P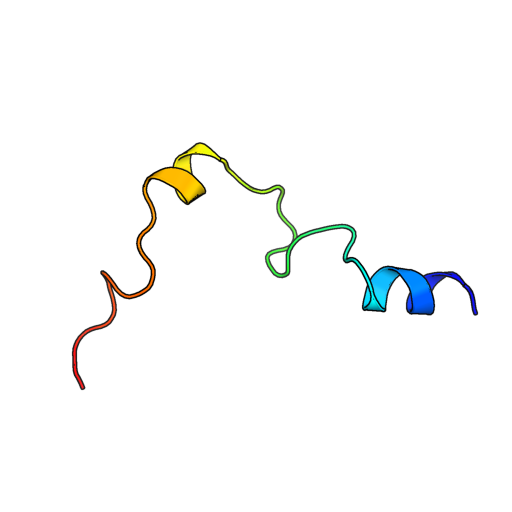rotein AF-A0A0N4XJ53-F1 (afdb_monomer_lite)

Structure (mmCIF, N/CA/C/O backbone):
data_AF-A0A0N4XJ53-F1
#
_entry.id   AF-A0A0N4XJ53-F1
#
loop_
_atom_site.group_PDB
_atom_site.id
_atom_site.type_symbol
_atom_site.label_atom_id
_atom_site.label_alt_id
_atom_site.label_comp_id
_atom_site.label_asym_id
_atom_site.label_entity_id
_atom_site.label_seq_id
_atom_site.pdbx_PDB_ins_code
_atom_site.Cartn_x
_atom_site.Cartn_y
_atom_site.Cartn_z
_atom_site.occupancy
_atom_site.B_iso_or_equiv
_atom_site.auth_seq_id
_atom_site.auth_comp_id
_atom_site.auth_asym_id
_atom_site.auth_atom_id
_atom_site.pdbx_PDB_model_num
ATOM 1 N N . MET A 1 1 ? 18.981 -4.451 -19.205 1.00 58.66 1 MET A N 1
ATOM 2 C CA . MET A 1 1 ? 19.132 -3.655 -17.960 1.00 58.66 1 MET A CA 1
ATOM 3 C C . MET A 1 1 ? 17.969 -2.681 -17.697 1.00 58.66 1 MET A C 1
ATOM 5 O O . MET A 1 1 ? 18.073 -1.873 -16.787 1.00 58.66 1 MET A O 1
ATOM 9 N N . SER A 1 2 ? 16.844 -2.764 -18.423 1.00 67.25 2 SER A N 1
ATOM 10 C CA . SER A 1 2 ? 15.697 -1.851 -18.246 1.00 67.25 2 SER A CA 1
ATOM 11 C C . SER A 1 2 ? 14.685 -2.343 -17.193 1.00 67.25 2 SER A C 1
ATOM 13 O O . SER A 1 2 ? 14.251 -1.579 -16.332 1.00 67.25 2 SER A O 1
ATOM 15 N N . ASP A 1 3 ? 14.372 -3.645 -17.187 1.00 64.88 3 ASP A N 1
ATOM 16 C CA . ASP A 1 3 ? 13.242 -4.185 -16.412 1.00 64.88 3 ASP A CA 1
ATOM 17 C C . ASP A 1 3 ? 13.382 -4.078 -14.894 1.00 64.88 3 ASP A C 1
ATOM 19 O O . ASP A 1 3 ? 12.377 -4.002 -14.188 1.00 64.88 3 ASP A O 1
ATOM 23 N N . ASN A 1 4 ? 14.611 -4.097 -14.377 1.00 75.38 4 ASN A N 1
ATOM 24 C CA . ASN A 1 4 ? 14.848 -4.087 -12.936 1.00 75.38 4 ASN A CA 1
ATOM 25 C C . ASN A 1 4 ? 14.886 -2.659 -12.368 1.00 75.38 4 ASN A C 1
ATOM 27 O O . ASN A 1 4 ? 14.427 -2.420 -11.254 1.00 75.38 4 ASN A O 1
ATOM 31 N N . THR A 1 5 ? 15.360 -1.693 -13.159 1.00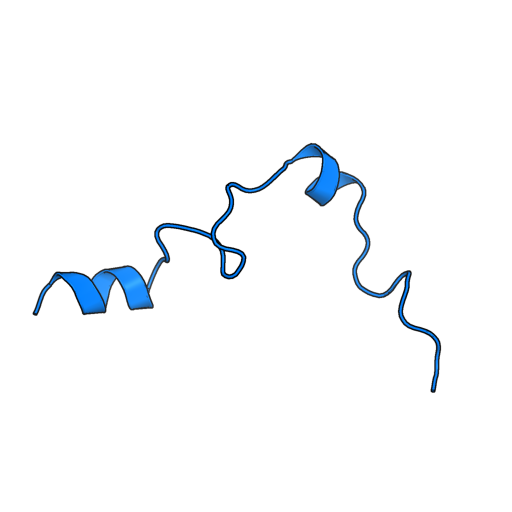 77.19 5 THR A N 1
ATOM 32 C CA . THR A 1 5 ? 15.535 -0.299 -12.731 1.00 77.19 5 THR A CA 1
ATOM 33 C C . THR A 1 5 ? 14.190 0.386 -12.490 1.00 77.19 5 THR A C 1
ATOM 35 O O . THR A 1 5 ? 13.986 1.010 -11.452 1.00 77.19 5 THR A O 1
ATOM 38 N N . PHE A 1 6 ? 13.217 0.209 -13.390 1.00 77.94 6 PHE A N 1
ATOM 39 C CA . PHE A 1 6 ? 11.895 0.829 -13.234 1.00 77.94 6 PHE A CA 1
ATOM 40 C C . PHE A 1 6 ? 11.045 0.161 -12.143 1.00 77.94 6 PHE A C 1
ATOM 42 O O . PHE A 1 6 ? 10.320 0.838 -11.413 1.00 77.94 6 PHE A O 1
ATOM 49 N N . LYS A 1 7 ? 11.166 -1.164 -11.982 1.00 81.44 7 LYS A N 1
ATOM 50 C CA . LYS A 1 7 ? 10.448 -1.922 -10.942 1.00 81.44 7 LYS A CA 1
ATOM 51 C C . LYS A 1 7 ? 10.948 -1.611 -9.532 1.00 81.44 7 LYS A C 1
ATOM 53 O O . LYS A 1 7 ? 10.163 -1.724 -8.589 1.00 81.44 7 LYS A O 1
ATOM 58 N N . ALA A 1 8 ? 1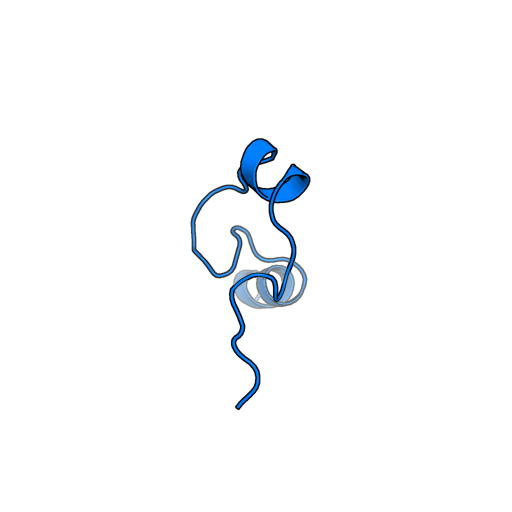2.215 -1.215 -9.396 1.00 82.94 8 ALA A N 1
ATOM 59 C CA . ALA A 1 8 ? 12.771 -0.725 -8.139 1.00 82.94 8 ALA A CA 1
ATOM 60 C C . ALA A 1 8 ? 12.151 0.621 -7.722 1.00 82.94 8 ALA A C 1
ATOM 62 O O . ALA A 1 8 ? 11.888 0.820 -6.541 1.00 82.94 8 ALA A O 1
ATOM 63 N N . LEU A 1 9 ? 11.852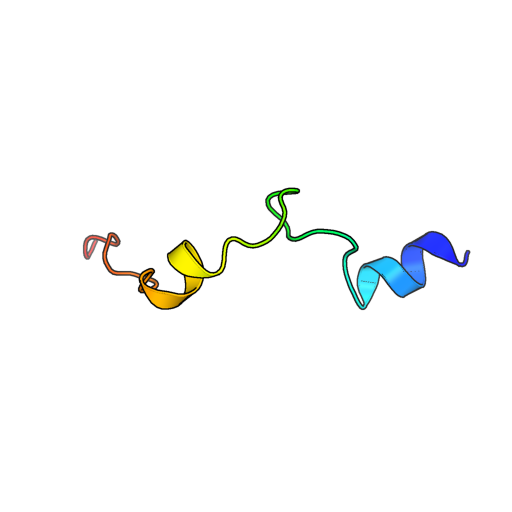 1.505 -8.684 1.00 89.12 9 LEU A N 1
ATOM 64 C CA . LEU A 1 9 ? 11.187 2.789 -8.424 1.00 89.12 9 LEU A CA 1
ATOM 65 C C . LEU A 1 9 ? 9.690 2.624 -8.137 1.00 89.12 9 LEU A C 1
ATOM 67 O O . LEU A 1 9 ? 9.168 3.175 -7.171 1.00 89.12 9 LEU A O 1
ATOM 71 N N . ARG A 1 10 ? 8.982 1.858 -8.974 1.00 91.06 10 ARG A N 1
ATOM 72 C CA . ARG A 1 10 ? 7.555 1.575 -8.797 1.00 91.06 10 ARG A CA 1
ATOM 73 C C . ARG A 1 10 ? 7.261 0.124 -9.128 1.00 91.06 10 ARG A C 1
ATOM 75 O O . ARG A 1 10 ? 7.408 -0.332 -10.260 1.00 91.06 10 ARG A O 1
ATOM 82 N N . ARG A 1 11 ? 6.748 -0.600 -8.137 1.00 89.94 11 ARG A N 1
ATOM 83 C CA . ARG A 1 11 ? 6.340 -1.992 -8.319 1.00 89.94 11 ARG A CA 1
ATOM 84 C C . ARG A 1 11 ? 5.096 -2.079 -9.206 1.00 89.94 1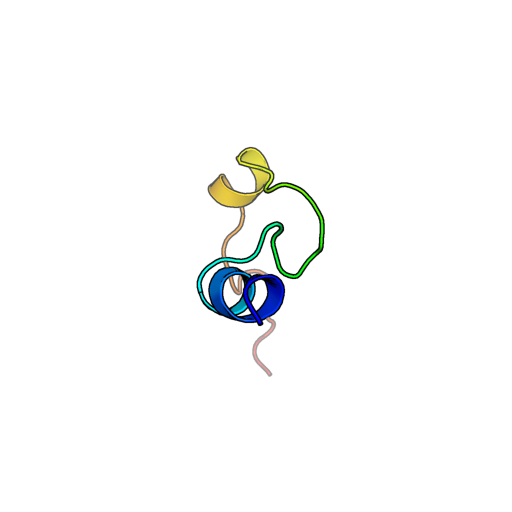1 ARG A C 1
ATOM 86 O O . ARG A 1 11 ? 4.170 -1.285 -9.064 1.00 89.94 11 ARG A O 1
ATOM 93 N N . GLN A 1 12 ? 5.042 -3.105 -10.055 1.00 89.56 12 GLN A N 1
ATOM 94 C CA . GLN A 1 12 ? 3.836 -3.437 -10.831 1.00 89.56 12 GLN A CA 1
ATOM 95 C C . GLN A 1 12 ? 2.650 -3.820 -9.938 1.00 89.56 12 GLN A C 1
ATOM 97 O O . GLN A 1 12 ? 1.510 -3.495 -10.250 1.00 89.56 12 GLN A O 1
ATOM 102 N N . LEU A 1 13 ? 2.921 -4.520 -8.837 1.00 92.75 13 LEU A N 1
ATOM 103 C CA . LEU A 1 13 ? 1.930 -4.890 -7.836 1.00 92.75 13 LEU A CA 1
ATOM 104 C C . LEU A 1 13 ? 2.461 -4.567 -6.434 1.00 92.75 13 LEU A C 1
ATOM 106 O O . LEU A 1 13 ? 3.682 -4.598 -6.211 1.00 92.75 13 LEU A O 1
ATOM 110 N N . PRO A 1 14 ? 1.560 -4.307 -5.473 1.00 92.44 14 PRO A N 1
ATOM 111 C CA . PRO A 1 14 ? 1.894 -4.244 -4.056 1.00 92.44 14 PRO A CA 1
ATOM 112 C C . PRO A 1 14 ? 2.731 -5.446 -3.590 1.00 92.44 14 PRO A C 1
ATOM 114 O O . PRO A 1 14 ? 2.796 -6.485 -4.251 1.00 92.44 14 PRO A O 1
ATOM 117 N N . VAL A 1 15 ? 3.379 -5.328 -2.429 1.00 91.50 15 VAL A N 1
ATOM 118 C CA . VAL A 1 15 ? 4.217 -6.407 -1.861 1.00 91.50 15 VAL A CA 1
ATOM 119 C C . VAL A 1 15 ? 3.435 -7.722 -1.731 1.00 91.50 15 VAL A C 1
ATOM 121 O O . VAL A 1 15 ? 3.969 -8.779 -2.053 1.00 91.50 15 VAL A O 1
ATOM 124 N N . VAL A 1 16 ? 2.144 -7.630 -1.395 1.00 92.38 16 VAL A N 1
ATOM 125 C CA . VAL A 1 16 ? 1.192 -8.752 -1.289 1.00 92.38 16 VAL A CA 1
ATOM 126 C C . VAL A 1 16 ? 0.819 -9.415 -2.624 1.00 92.38 16 VAL A C 1
ATOM 128 O O . VAL A 1 16 ? 0.110 -10.412 -2.627 1.00 92.38 16 VAL A O 1
ATOM 131 N N . ARG A 1 17 ? 1.295 -8.892 -3.765 1.00 91.25 17 ARG A N 1
ATOM 132 C CA . ARG A 1 17 ? 1.049 -9.412 -5.128 1.00 91.25 17 ARG A CA 1
ATOM 133 C C . ARG A 1 17 ? -0.433 -9.483 -5.540 1.00 91.25 17 ARG A C 1
ATOM 135 O O . ARG A 1 17 ? -0.767 -10.171 -6.498 1.00 91.25 17 ARG A O 1
ATOM 142 N N . THR A 1 18 ? -1.302 -8.720 -4.881 1.00 90.94 18 THR A N 1
ATOM 143 C CA . THR A 1 18 ? -2.721 -8.543 -5.229 1.00 90.94 18 THR A CA 1
ATOM 144 C C . THR A 1 18 ? -3.021 -7.073 -5.521 1.00 90.94 18 THR A C 1
ATOM 146 O O . THR A 1 18 ? -2.292 -6.183 -5.075 1.00 90.94 18 THR A O 1
ATOM 149 N N . LYS A 1 19 ? -4.074 -6.791 -6.301 1.00 90.69 19 LYS A N 1
ATOM 150 C CA . L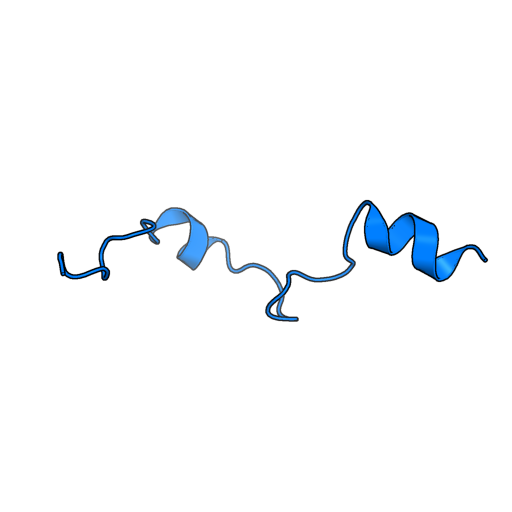YS A 1 19 ? -4.539 -5.409 -6.500 1.00 90.69 19 LYS A CA 1
ATOM 151 C C . LYS A 1 19 ? -5.050 -4.841 -5.171 1.00 90.69 19 LYS A C 1
ATOM 153 O O . LYS A 1 19 ? -5.595 -5.571 -4.349 1.00 90.69 19 LYS A O 1
ATOM 158 N N . MET A 1 20 ? -4.849 -3.541 -4.973 1.00 89.19 20 MET A N 1
ATOM 159 C CA . MET A 1 20 ? -5.300 -2.835 -3.777 1.00 89.19 20 MET A CA 1
ATOM 160 C C . MET A 1 20 ? -6.831 -2.818 -3.724 1.00 89.19 20 MET A C 1
ATOM 162 O O . MET A 1 20 ? -7.474 -2.436 -4.701 1.00 89.19 20 MET A O 1
ATOM 166 N N . ASP A 1 21 ? -7.389 -3.224 -2.587 1.00 90.19 21 ASP A N 1
ATOM 167 C CA . ASP A 1 21 ? -8.813 -3.088 -2.297 1.00 90.19 21 ASP A CA 1
ATOM 168 C C . ASP A 1 21 ? -9.056 -1.762 -1.571 1.00 90.19 21 ASP A C 1
ATOM 170 O O . ASP A 1 21 ? -8.608 -1.563 -0.439 1.00 90.19 21 ASP A O 1
ATOM 174 N N . TRP A 1 22 ? -9.758 -0.851 -2.238 1.00 86.75 22 TRP A N 1
ATOM 175 C CA . TRP A 1 22 ? -10.049 0.481 -1.718 1.00 86.75 22 TRP A CA 1
ATOM 176 C C . TRP A 1 22 ? -10.987 0.465 -0.508 1.00 86.75 22 TRP A C 1
ATOM 178 O O . TRP A 1 22 ? -10.815 1.296 0.382 1.00 86.75 22 TRP A O 1
ATOM 188 N N . HIS A 1 23 ? -11.904 -0.505 -0.416 1.00 87.31 23 HIS A N 1
ATOM 189 C CA . HIS A 1 23 ? -12.788 -0.634 0.747 1.00 87.31 23 HIS A CA 1
ATOM 190 C C . HIS A 1 23 ? -11.974 -0.958 1.994 1.00 87.31 23 HIS A C 1
ATOM 192 O O . HIS A 1 23 ? -12.134 -0.325 3.037 1.00 87.31 23 HIS A O 1
ATOM 198 N N . LYS A 1 24 ? -11.024 -1.890 1.850 1.00 83.62 24 LYS A N 1
ATOM 199 C CA . LYS A 1 24 ? -10.101 -2.254 2.921 1.00 83.62 24 LYS A CA 1
ATOM 200 C C . LYS A 1 24 ? -9.200 -1.085 3.314 1.00 83.62 24 LYS A C 1
ATOM 202 O O . LYS A 1 24 ? -8.969 -0.890 4.497 1.00 83.62 24 LYS A O 1
ATOM 207 N N . VAL A 1 25 ? -8.703 -0.293 2.364 1.00 86.62 25 VAL A N 1
ATOM 208 C CA . VAL A 1 25 ? -7.836 0.864 2.669 1.00 86.62 25 VAL A CA 1
ATOM 209 C C . VAL A 1 25 ? -8.572 1.942 3.468 1.00 86.62 25 VAL A C 1
ATOM 211 O O . VAL A 1 25 ? -7.980 2.540 4.361 1.00 86.62 25 VAL A O 1
ATOM 214 N N . GLN A 1 26 ? -9.852 2.180 3.178 1.00 85.00 26 GLN A N 1
ATOM 215 C CA . GLN A 1 26 ? -10.634 3.203 3.873 1.00 85.00 26 GLN A CA 1
ATOM 216 C C . GLN A 1 26 ? -10.937 2.828 5.331 1.00 85.00 26 GLN A C 1
ATOM 218 O O . GLN A 1 26 ? -10.935 3.698 6.203 1.00 85.00 26 GLN A O 1
ATOM 223 N N . SER A 1 27 ? -11.208 1.549 5.604 1.00 82.81 27 SER A N 1
ATOM 224 C CA . SER A 1 27 ? -11.592 1.080 6.939 1.00 82.81 27 SER A CA 1
ATOM 225 C C . SER A 1 27 ? -10.410 0.621 7.795 1.00 82.81 27 SER A C 1
ATOM 227 O O . SER A 1 27 ? -10.503 0.632 9.021 1.00 82.81 27 SER A O 1
ATOM 229 N N . TYR A 1 28 ? -9.306 0.196 7.176 1.00 82.12 28 TYR A N 1
ATOM 230 C CA . TYR A 1 28 ? -8.176 -0.393 7.887 1.00 82.12 28 TYR A CA 1
ATOM 231 C C . TYR A 1 28 ? -7.336 0.670 8.600 1.00 82.12 28 TYR A C 1
ATOM 233 O O . TYR A 1 28 ? -6.723 1.541 7.981 1.00 82.12 28 TYR A O 1
ATOM 241 N N . ARG A 1 29 ? -7.260 0.567 9.929 1.00 79.31 29 ARG A N 1
ATOM 242 C CA . ARG A 1 29 ? -6.362 1.366 10.769 1.00 79.31 29 ARG A CA 1
ATOM 243 C C . ARG A 1 29 ? -5.133 0.534 11.118 1.00 79.31 29 ARG A C 1
ATOM 245 O O . ARG A 1 29 ? -5.240 -0.529 11.723 1.00 79.31 29 ARG A O 1
ATOM 252 N N . ILE A 1 30 ? -3.955 1.037 10.759 1.00 82.56 30 ILE A N 1
ATOM 253 C CA . ILE A 1 30 ? -2.684 0.398 11.111 1.00 82.56 30 ILE A CA 1
ATOM 254 C C . ILE A 1 30 ? -2.557 0.379 12.639 1.00 82.56 30 ILE A C 1
ATOM 256 O O . ILE A 1 30 ? -2.716 1.412 13.283 1.00 82.56 30 ILE A O 1
ATOM 260 N N . GLY A 1 31 ? -2.280 -0.795 13.209 1.00 75.38 31 GLY A N 1
ATOM 261 C CA . GLY A 1 31 ? -2.033 -0.948 14.644 1.00 75.38 31 GLY A CA 1
ATOM 262 C C . GLY A 1 31 ? -3.269 -1.199 15.511 1.00 75.38 31 GLY A C 1
ATOM 263 O O . GLY A 1 31 ? -3.099 -1.417 16.703 1.00 75.38 31 GLY A O 1
ATOM 264 N N . GLN A 1 32 ? -4.490 -1.245 14.957 1.00 72.94 32 GLN A N 1
ATOM 265 C CA . GLN A 1 32 ? -5.683 -1.595 15.751 1.00 72.94 32 GLN A CA 1
ATOM 266 C C . GLN A 1 32 ? -5.619 -3.003 16.361 1.00 72.94 32 GLN A C 1
ATOM 268 O O . GLN A 1 32 ? -6.172 -3.237 17.429 1.00 72.94 32 GLN A O 1
ATOM 273 N N . GLU A 1 33 ? -4.924 -3.926 15.700 1.00 72.62 33 GLU A N 1
ATOM 274 C CA . GLU A 1 33 ? -4.781 -5.315 16.151 1.00 72.62 33 GLU A CA 1
ATOM 275 C C . GLU A 1 33 ? -3.459 -5.567 16.898 1.00 72.62 33 GLU A C 1
ATOM 277 O O . GLU A 1 33 ? -3.189 -6.686 17.336 1.00 72.62 33 GLU A O 1
ATOM 282 N N . MET A 1 34 ? -2.617 -4.538 17.062 1.00 79.69 34 MET A N 1
ATOM 283 C CA . MET A 1 34 ? -1.351 -4.671 17.779 1.00 79.69 34 MET A CA 1
ATOM 284 C C . MET A 1 34 ? -1.605 -4.564 19.281 1.00 79.69 34 MET A C 1
ATOM 286 O O . MET A 1 34 ? -1.843 -3.480 19.810 1.00 79.69 34 MET A O 1
ATOM 290 N N . LYS A 1 35 ? -1.556 -5.703 19.979 1.00 72.62 35 LYS A N 1
ATOM 291 C CA . LYS A 1 35 ? -1.566 -5.716 21.445 1.00 72.62 35 LYS A CA 1
ATOM 292 C C . LYS A 1 35 ? -0.279 -5.057 21.966 1.00 72.62 35 LYS A C 1
ATOM 294 O O . LYS A 1 35 ? 0.788 -5.383 21.439 1.00 72.62 35 LYS A O 1
ATOM 299 N N . PRO A 1 36 ? -0.353 -4.159 22.968 1.00 75.50 36 PRO A N 1
ATOM 300 C CA . PRO A 1 36 ? 0.841 -3.707 23.668 1.00 75.50 36 PRO A CA 1
ATOM 301 C C . PRO A 1 36 ? 1.516 -4.919 24.319 1.00 75.50 36 PRO A C 1
ATOM 303 O O . PRO A 1 36 ? 0.837 -5.824 24.810 1.00 75.50 36 PRO A O 1
ATOM 306 N N . GLN A 1 37 ? 2.840 -4.948 24.200 1.00 65.50 37 GLN A N 1
ATOM 307 C CA . GLN A 1 37 ? 3.705 -6.067 24.559 1.00 65.50 37 GLN A CA 1
ATOM 308 C C . GLN A 1 37 ? 3.999 -6.100 26.056 1.00 65.50 37 GLN A C 1
ATOM 310 O O . GLN A 1 37 ? 4.122 -5.002 26.645 1.00 65.50 37 GLN A O 1
#

Radius of gyration: 15.11 Å; chains: 1; bounding box: 32×13×43 Å

Organism: Nippostrongylus brasiliensis (NCBI:txid27835)

pLDDT: mean 82.08, std 8.84, range [58.66, 92.75]

Foldseek 3Di:
DPPPVVCVVPNPDPPVRDHDDPVCVVPDDPCPPPDDD

Secondary structure (DSSP, 8-state):
--HHHHHHHS-SS-TTSS---HHHHHHPPTTTT----

Sequence (37 aa):
MSDNTFKALRRQLPVVRTKMDWHKVQSYRIGQEMKPQ

InterPro domains:
  IPR002189 F-actin-capping protein subunit alpha [PF01267] (1-33)
  IPR002189 F-actin-capping protein subunit alpha [PTHR10653] (1-35)
  IPR037282 F-actin-capping protein subunit alpha/beta [SSF90096] (1-32)